Protein AF-A0A8C3S7X8-F1 (afdb_monomer)

Organism: Chelydra serpentina (NCBI:txid8475)

Solvent-accessible surface area (backbone atoms only — not comparable to full-atom values): 8071 Å² total; per-residue (Å²): 136,84,84,90,78,87,85,87,86,82,80,53,42,51,53,38,56,74,71,78,63,92,85,55,86,74,50,59,83,76,35,93,79,32,56,51,28,58,35,74,65,8,41,50,53,21,21,52,50,12,38,50,47,36,66,76,37,54,91,77,48,68,80,59,90,49,83,91,79,60,85,48,75,35,57,68,44,69,32,36,46,53,20,53,52,27,17,46,47,32,44,44,56,55,57,78,91,67,51,88,40,96,90,45,71,64,74,95,71,84,72,43,64,46,59,67,96,72,33,80,82,81,44,78,83,75,72,91,124

Structure (mmCIF, N/CA/C/O backbone):
data_AF-A0A8C3S7X8-F1
#
_entry.id   AF-A0A8C3S7X8-F1
#
loop_
_atom_site.group_PDB
_atom_site.id
_atom_site.type_symbol
_atom_site.label_atom_id
_atom_site.label_alt_id
_atom_site.label_comp_id
_atom_site.label_asym_id
_atom_site.label_entity_id
_atom_site.label_seq_id
_atom_site.pdbx_PDB_ins_code
_atom_site.Cartn_x
_atom_site.Cartn_y
_atom_site.Cartn_z
_atom_site.occupancy
_atom_site.B_iso_or_equiv
_atom_site.auth_seq_id
_atom_site.auth_comp_id
_atom_site.auth_asym_id
_atom_site.auth_atom_id
_atom_site.pdbx_PDB_model_num
ATOM 1 N N . MET A 1 1 ? -30.005 5.626 4.498 1.00 53.31 1 MET A N 1
ATOM 2 C CA . MET A 1 1 ? -29.511 4.599 3.560 1.00 53.31 1 MET A CA 1
ATOM 3 C C . MET A 1 1 ? -28.368 3.899 4.272 1.00 53.31 1 MET A C 1
ATOM 5 O O . MET A 1 1 ? -27.382 4.563 4.564 1.00 53.31 1 MET A O 1
ATOM 9 N N . GLU A 1 2 ? -28.553 2.642 4.668 1.00 61.38 2 GLU A N 1
ATOM 10 C CA . GLU A 1 2 ? -27.498 1.830 5.289 1.00 61.38 2 GLU A CA 1
ATOM 11 C C . GLU A 1 2 ? -26.668 1.172 4.183 1.00 61.38 2 GLU A C 1
ATOM 13 O O . GLU A 1 2 ? -27.220 0.627 3.226 1.00 61.38 2 GLU A O 1
ATOM 18 N N . PHE A 1 3 ? -25.343 1.281 4.275 1.00 63.62 3 PHE A N 1
ATOM 19 C CA . PHE A 1 3 ? -24.439 0.502 3.435 1.00 63.62 3 PHE A CA 1
ATOM 20 C C . PHE A 1 3 ? -24.258 -0.850 4.117 1.00 63.62 3 PHE A C 1
ATOM 22 O O . PHE A 1 3 ? -23.832 -0.881 5.264 1.00 63.62 3 PHE A O 1
ATOM 29 N N . ASN A 1 4 ? -24.581 -1.942 3.425 1.00 82.62 4 ASN A N 1
ATOM 30 C CA . ASN A 1 4 ? -24.449 -3.297 3.976 1.00 82.62 4 ASN A CA 1
ATOM 31 C C . ASN A 1 4 ? -23.174 -4.004 3.493 1.00 82.62 4 ASN A C 1
ATOM 33 O O . ASN A 1 4 ? -22.709 -4.945 4.124 1.00 82.62 4 ASN A O 1
ATOM 37 N N . LEU A 1 5 ? -22.604 -3.550 2.375 1.00 85.25 5 LEU A N 1
ATOM 38 C CA . LEU A 1 5 ? -21.359 -4.045 1.797 1.00 85.25 5 LEU A CA 1
ATOM 39 C C . LEU A 1 5 ? -20.836 -3.005 0.801 1.00 85.25 5 LEU A C 1
ATOM 41 O O . LEU A 1 5 ? -21.626 -2.389 0.081 1.00 85.25 5 LEU A O 1
ATOM 45 N N . PHE A 1 6 ? -19.518 -2.842 0.711 1.00 89.31 6 PHE A N 1
ATOM 46 C CA . PHE A 1 6 ? -18.892 -2.200 -0.443 1.00 89.31 6 PHE A CA 1
ATOM 47 C C . PHE A 1 6 ? -17.691 -3.021 -0.911 1.00 89.31 6 PHE A C 1
ATOM 49 O O . PHE A 1 6 ? -17.024 -3.679 -0.116 1.00 89.31 6 PHE A O 1
ATOM 56 N N . CYS A 1 7 ? -17.424 -2.976 -2.213 1.00 91.69 7 CYS A N 1
ATOM 57 C CA . CYS A 1 7 ? -16.234 -3.550 -2.824 1.00 91.69 7 CYS A CA 1
ATOM 58 C C . CYS A 1 7 ? -15.474 -2.423 -3.516 1.00 91.69 7 CYS A C 1
ATOM 60 O O . CYS A 1 7 ? -16.074 -1.598 -4.209 1.00 91.69 7 CYS A O 1
ATOM 62 N N . GLN A 1 8 ? -14.162 -2.382 -3.318 1.00 93.25 8 GLN A N 1
ATOM 63 C CA . GLN A 1 8 ? -13.290 -1.427 -3.975 1.00 93.25 8 GLN A CA 1
ATOM 64 C C . GLN A 1 8 ? -12.223 -2.184 -4.759 1.00 93.25 8 GLN A C 1
ATOM 66 O O . GLN A 1 8 ? -11.443 -2.940 -4.190 1.00 93.25 8 GLN A O 1
ATOM 71 N N . VAL A 1 9 ? -12.158 -1.898 -6.055 1.00 95.50 9 VAL A N 1
ATOM 72 C CA . VAL A 1 9 ? -11.071 -2.323 -6.939 1.00 95.50 9 VAL A CA 1
ATOM 73 C C . VAL A 1 9 ? -10.301 -1.073 -7.342 1.00 95.50 9 VAL A C 1
ATOM 75 O O . VAL A 1 9 ? -10.902 -0.042 -7.653 1.00 95.50 9 VAL A O 1
ATOM 78 N N . PHE A 1 10 ? -8.977 -1.126 -7.275 1.00 95.75 10 PHE A N 1
ATOM 79 C CA . PHE A 1 10 ? -8.111 -0.012 -7.644 1.00 95.75 10 PHE A CA 1
ATOM 80 C C . PHE A 1 10 ? -6.816 -0.531 -8.263 1.00 95.75 10 PHE A C 1
ATOM 82 O O . PHE A 1 10 ? -6.384 -1.652 -8.004 1.00 95.75 10 PHE A O 1
ATOM 89 N N . ARG A 1 11 ? -6.209 0.299 -9.109 1.00 96.88 11 ARG A N 1
ATOM 90 C CA . ARG A 1 11 ? -4.894 0.031 -9.690 1.00 96.88 11 ARG A CA 1
ATOM 91 C C . ARG A 1 11 ? -3.803 0.363 -8.670 1.00 96.88 11 ARG A C 1
ATOM 93 O O . ARG A 1 11 ? -3.995 1.240 -7.827 1.00 96.88 11 ARG A O 1
ATOM 100 N N . HIS A 1 12 ? -2.651 -0.293 -8.797 1.00 97.50 12 HIS A N 1
ATOM 101 C CA . HIS A 1 12 ? -1.417 0.118 -8.126 1.00 97.50 12 HIS A CA 1
ATOM 102 C C . HIS A 1 12 ? -1.091 1.607 -8.381 1.00 97.50 12 HIS A C 1
ATOM 104 O O . HIS A 1 12 ? -1.580 2.221 -9.334 1.00 97.50 12 HIS A O 1
ATOM 110 N N . GLY A 1 13 ? -0.243 2.191 -7.534 1.00 97.81 13 GLY A N 1
ATOM 111 C CA . GLY A 1 13 ? 0.270 3.550 -7.730 1.00 97.81 13 GLY A CA 1
ATOM 112 C C . GLY A 1 13 ? 1.262 3.652 -8.890 1.00 97.81 13 GLY A C 1
ATOM 113 O O . GLY A 1 13 ? 1.542 2.674 -9.585 1.00 97.81 13 GLY A O 1
ATOM 114 N N . ASP A 1 14 ? 1.814 4.844 -9.089 1.00 97.81 14 ASP A N 1
ATOM 115 C CA . ASP A 1 14 ? 2.920 5.078 -10.019 1.00 97.81 14 ASP A CA 1
ATOM 116 C C . ASP A 1 14 ? 4.071 4.066 -9.825 1.00 97.81 14 ASP A C 1
ATOM 118 O O . ASP A 1 14 ? 4.515 3.798 -8.704 1.00 97.81 14 ASP A O 1
ATOM 122 N N . HIS A 1 15 ? 4.542 3.487 -10.928 1.00 96.12 15 HIS A N 1
ATOM 123 C CA . HIS A 1 15 ? 5.617 2.498 -10.949 1.00 96.12 15 HIS A CA 1
ATOM 124 C C . HIS A 1 15 ? 6.548 2.749 -12.133 1.00 96.12 15 HIS A C 1
ATOM 126 O O . HIS A 1 15 ? 6.171 3.353 -13.138 1.00 96.12 15 HIS A O 1
ATOM 132 N N . THR A 1 16 ? 7.773 2.252 -12.021 1.00 95.50 16 THR A N 1
ATOM 133 C CA . THR A 1 16 ? 8.756 2.311 -13.099 1.00 95.50 16 THR A CA 1
ATOM 134 C C . THR A 1 16 ? 8.310 1.456 -14.295 1.00 95.50 16 THR A C 1
ATOM 136 O O . THR A 1 16 ? 7.549 0.495 -14.115 1.00 95.50 16 THR A O 1
ATOM 139 N N . PRO A 1 17 ? 8.775 1.761 -15.523 1.00 93.19 17 PRO A N 1
ATOM 140 C CA . PRO A 1 17 ? 8.431 0.980 -16.711 1.00 93.19 17 PRO A CA 1
ATOM 141 C C . PRO A 1 17 ? 8.696 -0.511 -16.503 1.00 93.19 17 PRO A C 1
ATOM 143 O O . PRO A 1 17 ? 9.697 -0.865 -15.886 1.00 93.19 17 PRO A O 1
ATOM 146 N N . CYS A 1 18 ? 7.822 -1.386 -17.000 1.00 90.00 18 CYS A N 1
ATOM 147 C CA . CYS A 1 18 ? 8.021 -2.841 -16.912 1.00 90.00 18 CYS A CA 1
ATOM 148 C C . CYS A 1 18 ? 9.082 -3.331 -17.906 1.00 90.00 18 CYS A C 1
ATOM 150 O O . CYS A 1 18 ? 9.816 -4.281 -17.641 1.00 90.00 18 CYS A O 1
ATOM 152 N N . GLU A 1 19 ? 9.173 -2.646 -19.039 1.00 88.69 19 GLU A N 1
ATOM 153 C CA . GLU A 1 19 ? 10.097 -2.919 -20.125 1.00 88.69 19 GLU A CA 1
ATOM 154 C C . GLU A 1 19 ? 10.522 -1.605 -20.785 1.00 88.69 19 GLU A C 1
ATOM 156 O O . GLU A 1 19 ? 9.993 -0.531 -20.494 1.00 88.69 19 GLU A O 1
ATOM 161 N N . SER A 1 20 ? 11.514 -1.692 -21.661 1.00 90.00 20 SER A N 1
ATOM 162 C CA . SER A 1 20 ? 12.070 -0.555 -22.386 1.00 90.00 20 SER A CA 1
ATOM 163 C C . SER A 1 20 ? 12.289 -0.965 -23.835 1.00 90.00 20 SER A C 1
ATOM 165 O O . SER A 1 20 ? 12.575 -2.128 -24.126 1.00 90.00 20 SER A O 1
ATOM 167 N N . PHE A 1 21 ? 12.136 -0.020 -24.757 1.00 87.56 21 PHE A N 1
ATOM 168 C CA . PHE A 1 21 ? 12.314 -0.278 -26.182 1.00 87.56 21 PHE A CA 1
ATOM 169 C C . PHE A 1 21 ? 13.807 -0.228 -26.568 1.00 87.56 21 PHE A C 1
ATOM 171 O O . PHE A 1 21 ? 14.609 0.426 -25.889 1.00 87.56 21 PHE A O 1
ATOM 178 N N . PRO A 1 22 ? 14.234 -0.895 -27.661 1.00 90.62 22 PRO A N 1
ATOM 179 C CA . PRO A 1 22 ? 15.658 -1.071 -27.969 1.00 90.62 22 PRO A CA 1
ATOM 180 C C . PRO A 1 22 ? 16.476 0.231 -28.000 1.00 90.62 22 PRO A C 1
ATOM 182 O O . PRO A 1 22 ? 17.584 0.282 -27.460 1.00 90.62 22 PRO A O 1
ATOM 185 N N . THR A 1 23 ? 15.910 1.302 -28.560 1.00 92.88 23 THR A N 1
ATOM 186 C CA . THR A 1 23 ? 16.561 2.614 -28.728 1.00 92.88 23 THR A CA 1
ATOM 187 C C . THR A 1 23 ? 16.380 3.568 -27.546 1.00 92.88 23 THR A C 1
ATOM 189 O O . THR A 1 23 ? 16.815 4.718 -27.615 1.00 92.88 23 THR A O 1
ATOM 192 N N . ASP A 1 24 ? 15.775 3.114 -26.449 1.00 89.19 24 ASP A N 1
ATOM 193 C CA . ASP A 1 24 ? 15.587 3.937 -25.259 1.00 89.19 24 ASP A CA 1
ATOM 194 C C . ASP A 1 24 ? 16.935 4.286 -24.617 1.00 89.19 24 ASP A C 1
ATOM 196 O O . ASP A 1 24 ? 17.789 3.416 -24.404 1.00 89.19 24 ASP A O 1
ATOM 200 N N . LYS A 1 25 ? 17.111 5.565 -24.287 1.00 88.31 25 LYS A N 1
ATOM 201 C CA . LYS A 1 25 ? 18.300 6.083 -23.604 1.00 88.31 25 LYS A CA 1
ATOM 202 C C . LYS A 1 25 ? 18.291 5.735 -22.113 1.00 88.31 25 LYS A C 1
ATOM 204 O O . LYS A 1 25 ? 19.358 5.612 -21.514 1.00 88.31 25 LYS A O 1
ATOM 209 N N . HIS A 1 26 ? 17.115 5.543 -21.515 1.00 86.88 26 HIS A N 1
ATOM 210 C CA . HIS A 1 26 ? 16.945 5.283 -20.088 1.00 86.88 26 HIS A CA 1
ATOM 211 C C . HIS A 1 26 ? 16.775 3.786 -19.817 1.00 86.88 26 HIS A C 1
ATOM 213 O O . HIS A 1 26 ? 15.677 3.267 -19.630 1.00 86.88 26 HIS A O 1
ATOM 219 N N . LYS A 1 27 ? 17.905 3.073 -19.775 1.00 87.44 27 LYS A N 1
ATOM 220 C CA . LYS A 1 27 ? 17.939 1.641 -19.441 1.00 87.44 27 LYS A CA 1
ATOM 221 C C . LYS A 1 27 ? 17.553 1.386 -17.976 1.00 87.44 27 LYS A C 1
ATOM 223 O O . LYS A 1 27 ? 17.448 2.310 -17.176 1.00 87.44 27 LYS A O 1
ATOM 228 N N . LYS A 1 28 ? 17.406 0.110 -17.599 1.00 83.88 28 LYS A N 1
ATOM 229 C CA . LYS A 1 28 ? 17.004 -0.329 -16.245 1.00 83.88 28 LYS A CA 1
ATOM 230 C C . LYS A 1 28 ? 17.791 0.344 -15.110 1.00 83.88 28 LYS A C 1
ATOM 232 O O . LYS A 1 28 ? 17.200 0.675 -14.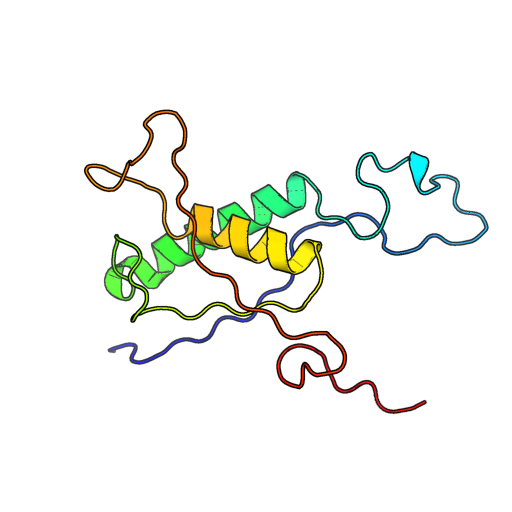093 1.00 83.88 28 LYS A O 1
ATOM 237 N N . SER A 1 29 ? 19.088 0.592 -15.294 1.00 88.06 29 SER A N 1
ATOM 238 C CA . SER A 1 29 ? 19.952 1.253 -14.302 1.00 88.06 29 SER A CA 1
ATOM 239 C C . SER A 1 29 ? 19.607 2.721 -14.028 1.00 88.06 29 SER A C 1
ATOM 241 O O . SER A 1 29 ? 20.006 3.244 -12.993 1.00 88.06 29 SER A O 1
ATOM 243 N N . ALA A 1 30 ? 18.861 3.387 -14.916 1.00 90.00 30 ALA A N 1
ATOM 244 C CA . ALA A 1 30 ? 18.359 4.742 -14.682 1.00 90.00 30 ALA A CA 1
ATOM 245 C C . ALA A 1 30 ? 17.264 4.785 -13.598 1.00 90.00 30 ALA A C 1
ATOM 247 O O . ALA A 1 30 ? 16.954 5.854 -13.076 1.00 90.00 30 ALA A O 1
ATOM 248 N N . TRP A 1 31 ? 16.697 3.630 -13.242 1.00 88.38 31 TRP A N 1
ATOM 249 C CA . TRP A 1 31 ? 15.634 3.483 -12.258 1.00 88.38 31 TRP A CA 1
ATOM 250 C C . TRP A 1 31 ? 16.215 2.848 -10.996 1.00 88.38 31 TRP A C 1
ATOM 252 O O . TRP A 1 31 ? 16.642 1.697 -11.028 1.00 88.38 31 TRP A O 1
ATOM 262 N N . GLN A 1 32 ? 16.233 3.579 -9.877 1.00 88.94 32 GLN A N 1
ATOM 263 C CA . GLN A 1 32 ? 16.875 3.117 -8.633 1.00 88.94 32 GLN A CA 1
ATOM 264 C C . GLN A 1 32 ? 16.319 1.776 -8.135 1.00 88.94 32 GLN A C 1
ATOM 266 O O . GLN A 1 32 ? 17.067 0.945 -7.632 1.00 88.94 32 GLN A O 1
ATOM 271 N N . GLN A 1 33 ? 15.012 1.566 -8.293 1.00 89.38 33 GLN A N 1
ATOM 272 C CA . GLN A 1 33 ? 14.319 0.333 -7.922 1.00 89.38 33 GLN A CA 1
ATOM 273 C C . GLN A 1 33 ? 14.354 -0.725 -9.041 1.00 89.38 33 GLN A C 1
ATOM 275 O O . GLN A 1 33 ? 13.957 -1.862 -8.826 1.00 89.38 33 GLN A O 1
ATOM 280 N N . GLY A 1 34 ? 14.829 -0.382 -10.241 1.00 92.00 34 GLY A N 1
ATOM 281 C CA . GLY A 1 34 ? 14.681 -1.197 -11.445 1.00 92.00 34 GLY A CA 1
ATOM 282 C C . GLY A 1 34 ? 13.305 -1.043 -12.099 1.00 92.00 34 GLY A C 1
ATOM 283 O O . GLY A 1 34 ? 12.562 -0.116 -11.793 1.00 92.00 34 GLY A O 1
ATOM 284 N N . PHE A 1 35 ? 12.994 -1.931 -13.044 1.00 93.88 35 PHE A N 1
ATOM 285 C CA . PHE A 1 35 ? 11.749 -1.949 -13.821 1.00 93.88 35 PHE A CA 1
ATOM 286 C C . PHE A 1 35 ? 10.590 -2.622 -13.088 1.00 93.88 35 PHE A C 1
ATOM 288 O O . PHE A 1 35 ? 10.809 -3.574 -12.342 1.00 93.88 35 PHE A O 1
ATOM 295 N N . GLY A 1 36 ? 9.369 -2.159 -13.366 1.00 93.19 36 GLY A N 1
ATOM 296 C CA . GLY A 1 36 ? 8.125 -2.719 -12.845 1.00 93.19 36 GLY A CA 1
ATOM 297 C C . GLY A 1 36 ? 7.945 -2.543 -11.339 1.00 93.19 36 GLY A C 1
ATOM 298 O O . GLY A 1 36 ? 7.226 -3.324 -10.733 1.00 93.19 36 GLY A O 1
ATOM 299 N N . GLN A 1 37 ? 8.614 -1.568 -10.722 1.00 96.62 37 GLN A N 1
ATOM 300 C CA . GLN A 1 37 ? 8.648 -1.387 -9.270 1.00 96.62 37 GLN A CA 1
ATOM 301 C C . GLN A 1 37 ? 7.918 -0.115 -8.853 1.00 96.62 37 GLN A C 1
ATOM 303 O O . GLN A 1 37 ? 8.014 0.915 -9.522 1.00 96.62 37 GLN A O 1
ATOM 308 N N . LEU A 1 38 ? 7.191 -0.178 -7.736 1.00 97.50 38 LEU A N 1
ATOM 309 C CA . LEU A 1 38 ? 6.428 0.961 -7.227 1.00 97.50 38 LEU A CA 1
ATOM 310 C C . LEU A 1 38 ? 7.369 2.112 -6.842 1.00 97.50 38 LEU A C 1
ATOM 312 O O . LEU A 1 38 ? 8.381 1.908 -6.166 1.00 97.50 38 LEU A O 1
ATOM 316 N N . THR A 1 39 ? 7.038 3.335 -7.253 1.00 97.31 39 THR A N 1
ATOM 317 C CA . THR A 1 39 ? 7.843 4.513 -6.912 1.00 97.31 39 THR A CA 1
ATOM 318 C C . THR A 1 39 ? 7.418 5.106 -5.567 1.00 97.31 39 THR A C 1
ATOM 320 O O . THR A 1 39 ? 6.359 4.796 -5.019 1.00 97.31 39 THR A O 1
ATOM 323 N N . LYS A 1 40 ? 8.224 6.034 -5.033 1.00 97.56 40 LYS A N 1
ATOM 324 C CA . LYS A 1 40 ? 7.838 6.825 -3.850 1.00 97.56 40 LYS A CA 1
ATOM 325 C C . LYS A 1 40 ? 6.561 7.637 -4.094 1.00 97.56 40 LYS A C 1
ATOM 327 O O . LYS A 1 40 ? 5.761 7.791 -3.176 1.00 97.56 40 LYS A O 1
ATOM 332 N N . LEU A 1 41 ? 6.364 8.120 -5.324 1.00 98.12 41 LEU A N 1
ATOM 333 C CA . LEU A 1 41 ? 5.130 8.790 -5.727 1.00 98.12 41 LEU A CA 1
ATOM 334 C C . LEU A 1 41 ? 3.951 7.811 -5.680 1.00 98.12 41 LEU A C 1
ATOM 336 O O . LEU A 1 41 ? 2.913 8.148 -5.118 1.00 98.12 41 LEU A O 1
ATOM 340 N N . GLY A 1 42 ? 4.126 6.590 -6.191 1.00 98.38 42 GLY A N 1
ATOM 341 C CA . GLY A 1 42 ? 3.099 5.553 -6.141 1.00 98.38 42 GLY A CA 1
ATOM 342 C C . GLY A 1 42 ? 2.694 5.174 -4.719 1.00 98.38 42 GLY A C 1
ATOM 343 O O . GLY A 1 42 ? 1.506 5.053 -4.434 1.00 98.38 42 GLY A O 1
ATOM 344 N N . ILE A 1 43 ? 3.661 5.070 -3.802 1.00 98.62 43 ILE A N 1
ATOM 345 C CA . ILE A 1 43 ? 3.392 4.849 -2.372 1.00 98.62 43 ILE A CA 1
ATOM 346 C C . ILE A 1 43 ? 2.534 5.988 -1.803 1.00 98.62 43 ILE A C 1
ATOM 348 O O . ILE A 1 43 ? 1.516 5.724 -1.164 1.00 98.62 43 ILE A O 1
ATOM 352 N N . GLN A 1 44 ? 2.911 7.245 -2.060 1.00 98.69 44 GLN A N 1
ATOM 353 C CA . GLN A 1 44 ? 2.176 8.415 -1.570 1.00 98.69 44 GLN A CA 1
ATOM 354 C C . GLN A 1 44 ? 0.740 8.461 -2.115 1.00 98.69 44 GLN A C 1
ATOM 356 O O . GLN A 1 44 ? -0.197 8.656 -1.346 1.00 98.69 44 GLN A O 1
ATOM 361 N N . GLN A 1 45 ? 0.551 8.207 -3.413 1.00 98.75 45 GLN A N 1
ATOM 362 C CA . GLN A 1 45 ? -0.775 8.151 -4.042 1.00 98.75 45 GLN A CA 1
ATOM 363 C C . GLN A 1 45 ? -1.685 7.116 -3.369 1.00 98.75 45 GLN A C 1
ATOM 365 O O . GLN A 1 45 ? -2.860 7.376 -3.113 1.00 98.75 45 GLN A O 1
ATOM 370 N N . GLN A 1 46 ? -1.146 5.935 -3.067 1.00 98.75 46 GLN A N 1
ATOM 371 C CA . GLN A 1 46 ? -1.913 4.854 -2.450 1.00 98.75 46 GLN A CA 1
ATOM 372 C C . GLN A 1 46 ? -2.214 5.140 -0.982 1.00 98.75 46 GLN A C 1
ATOM 374 O O . GLN A 1 46 ? -3.320 4.856 -0.520 1.00 98.75 46 GLN A O 1
ATOM 379 N N . TYR A 1 47 ? -1.284 5.769 -0.267 1.00 98.69 47 TYR A N 1
ATOM 380 C CA . TYR A 1 47 ? -1.520 6.263 1.085 1.00 98.69 47 TYR A CA 1
ATOM 381 C C . TYR A 1 47 ? -2.646 7.309 1.124 1.00 98.69 47 TYR A C 1
ATOM 383 O O . TYR A 1 47 ? -3.578 7.190 1.922 1.00 98.69 47 TYR A O 1
ATOM 391 N N . GLU A 1 48 ? -2.626 8.286 0.215 1.00 98.69 48 GLU A N 1
ATOM 392 C CA . GLU A 1 48 ? -3.679 9.302 0.075 1.00 98.69 48 GLU A CA 1
ATOM 393 C C . GLU A 1 48 ? -5.035 8.687 -0.290 1.00 98.69 48 GLU A C 1
ATOM 395 O O . GLU A 1 48 ? -6.067 9.082 0.260 1.00 98.69 48 GLU A O 1
ATOM 400 N N . LEU A 1 49 ? -5.042 7.670 -1.157 1.00 98.56 49 LEU A N 1
ATOM 401 C CA . LEU A 1 49 ? -6.239 6.889 -1.462 1.00 98.56 49 LEU A CA 1
ATOM 402 C C . LEU A 1 49 ? -6.819 6.237 -0.192 1.00 98.56 49 LEU A C 1
ATOM 404 O O . LEU A 1 49 ? -8.027 6.310 0.046 1.00 98.56 49 LEU A O 1
ATOM 408 N N . GLY A 1 50 ? -5.965 5.670 0.662 1.00 98.31 50 GLY A N 1
ATOM 409 C CA . GLY A 1 50 ? -6.354 5.137 1.969 1.00 98.31 50 GLY A CA 1
ATOM 410 C C . GLY A 1 50 ? -6.984 6.191 2.882 1.00 98.31 50 GLY A C 1
ATOM 411 O O . GLY A 1 50 ? -8.051 5.967 3.460 1.00 98.31 50 GLY A O 1
ATOM 412 N N . GLN A 1 51 ? -6.382 7.381 2.958 1.00 98.38 51 GLN A N 1
ATOM 413 C CA . GLN A 1 51 ? -6.922 8.498 3.742 1.00 98.38 51 GLN A CA 1
ATOM 414 C C . GLN A 1 51 ? -8.280 8.972 3.213 1.00 98.38 51 GLN A C 1
ATOM 416 O O . GLN A 1 51 ? -9.206 9.246 3.989 1.00 98.38 51 GLN A O 1
ATOM 421 N N . TYR A 1 52 ? -8.430 9.035 1.888 1.00 98.19 52 TYR A N 1
ATOM 422 C CA . TYR A 1 52 ? -9.708 9.330 1.253 1.00 98.19 52 TYR A CA 1
ATOM 423 C C . TYR A 1 52 ? -10.772 8.303 1.662 1.00 98.19 52 TYR A C 1
ATOM 425 O O . TYR A 1 52 ? -11.856 8.694 2.104 1.00 98.19 52 TYR A O 1
ATOM 433 N N . MET A 1 53 ? -10.458 7.004 1.601 1.00 97.31 53 MET A N 1
ATOM 434 C CA . MET A 1 53 ? -11.366 5.932 2.022 1.00 97.31 53 MET A CA 1
ATOM 435 C C . MET A 1 53 ? -11.732 6.032 3.505 1.00 97.31 53 MET A C 1
ATOM 437 O O . MET A 1 53 ? -12.913 5.939 3.844 1.00 97.31 53 MET A O 1
ATOM 441 N N . ARG A 1 54 ? -10.767 6.320 4.390 1.00 96.50 54 ARG A N 1
ATOM 442 C CA . ARG A 1 54 ? -11.020 6.535 5.825 1.00 96.50 54 ARG A CA 1
ATOM 443 C C . ARG A 1 54 ? -12.028 7.650 6.067 1.00 96.50 54 ARG A C 1
ATOM 445 O O . ARG A 1 54 ? -12.908 7.510 6.916 1.00 96.50 54 ARG A O 1
ATOM 452 N N . LYS A 1 55 ? -11.920 8.757 5.323 1.00 97.06 55 LYS A N 1
ATOM 453 C CA . LYS A 1 55 ? -12.863 9.882 5.404 1.00 97.06 55 LYS A CA 1
ATOM 454 C C . LYS A 1 55 ? -14.229 9.510 4.826 1.00 97.06 55 LYS A C 1
ATOM 456 O O . LYS A 1 55 ? -15.252 9.819 5.439 1.00 97.06 55 LYS A O 1
ATOM 461 N N . ARG A 1 56 ? -14.243 8.846 3.667 1.00 96.12 56 ARG A N 1
ATOM 462 C CA . ARG A 1 56 ? -15.442 8.430 2.924 1.00 96.12 56 ARG A CA 1
ATOM 463 C C . ARG A 1 56 ? -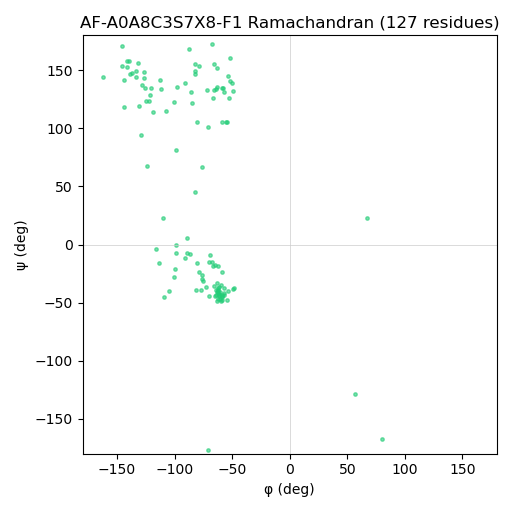16.300 7.441 3.715 1.00 96.12 56 ARG A C 1
ATOM 465 O O . ARG A 1 56 ? -17.519 7.591 3.722 1.00 96.12 56 ARG A O 1
ATOM 472 N N . TYR A 1 57 ? -15.666 6.477 4.382 1.00 95.25 57 TYR A N 1
ATOM 473 C CA . TYR A 1 57 ? -16.312 5.351 5.064 1.00 95.25 57 TYR A CA 1
ATOM 474 C C . TYR A 1 57 ? -16.214 5.438 6.591 1.00 95.25 57 TYR A C 1
ATOM 476 O O . TYR A 1 57 ? -16.363 4.434 7.280 1.00 95.25 57 TYR A O 1
ATOM 484 N N . LYS A 1 58 ? -16.008 6.639 7.152 1.00 94.31 58 LYS A N 1
ATOM 485 C CA . LYS A 1 58 ? -15.775 6.824 8.596 1.00 94.31 58 LYS A CA 1
ATOM 486 C C . LYS A 1 58 ? -16.898 6.316 9.513 1.00 94.31 58 LYS A C 1
ATOM 488 O O . LYS A 1 58 ? -16.636 6.077 10.683 1.00 94.31 58 LYS A O 1
ATOM 493 N N . HIS A 1 59 ? -18.123 6.226 8.994 1.00 93.38 59 HIS A N 1
ATOM 494 C CA . HIS A 1 59 ? -19.311 5.740 9.706 1.00 93.38 59 HIS A CA 1
ATOM 495 C C . HIS A 1 59 ? -19.638 4.272 9.402 1.00 93.38 59 HIS A C 1
ATOM 497 O O . HIS A 1 59 ? -20.554 3.728 10.001 1.00 93.38 59 HIS A O 1
ATOM 503 N N . PHE A 1 60 ? -18.927 3.670 8.447 1.00 93.50 60 PHE A N 1
ATOM 504 C CA . PHE A 1 60 ? -19.113 2.283 8.033 1.00 93.50 60 PHE A CA 1
ATOM 505 C C . PHE A 1 60 ? -17.991 1.384 8.573 1.00 93.50 60 PHE A C 1
ATOM 507 O O . PHE A 1 60 ? -18.267 0.286 9.031 1.00 93.50 60 PHE A O 1
ATOM 514 N N . LEU A 1 61 ? -16.741 1.864 8.563 1.00 94.25 61 LEU A N 1
ATOM 515 C CA . LEU A 1 61 ? -15.579 1.142 9.087 1.00 94.25 61 LEU A CA 1
ATOM 516 C C . LEU A 1 61 ? -15.231 1.591 10.506 1.00 94.25 61 LEU A C 1
ATOM 518 O O . LEU A 1 61 ? -15.106 2.799 10.771 1.00 94.25 61 LEU A O 1
ATOM 522 N N . SER A 1 62 ? -14.951 0.624 11.382 1.00 93.69 62 SER A N 1
ATOM 523 C CA . SER A 1 62 ? -14.391 0.886 12.706 1.00 93.69 62 SER A CA 1
ATOM 524 C C . SER A 1 62 ? -13.117 1.723 12.610 1.00 93.69 62 SER A C 1
ATOM 526 O O . SER A 1 62 ? -12.337 1.624 11.661 1.00 93.69 62 SER A O 1
ATOM 528 N N . THR A 1 63 ? -12.897 2.611 13.583 1.00 92.50 63 THR A N 1
ATOM 529 C CA . THR A 1 63 ? -11.649 3.396 13.676 1.00 92.50 63 THR A CA 1
ATOM 530 C C . THR A 1 63 ? -10.435 2.484 13.847 1.00 92.50 63 THR A C 1
ATOM 532 O O . THR A 1 63 ? -9.376 2.736 13.281 1.00 92.50 63 THR A O 1
ATOM 535 N N . VAL A 1 64 ? -10.624 1.395 14.590 1.00 92.56 64 VAL A N 1
ATOM 536 C CA . VAL A 1 64 ? -9.642 0.337 14.807 1.00 92.56 64 VAL A CA 1
ATOM 537 C C . VAL A 1 64 ? -9.810 -0.740 13.742 1.00 92.56 64 VAL A C 1
ATOM 539 O O . VAL A 1 64 ? -10.938 -1.098 13.413 1.00 92.56 64 VAL A O 1
ATOM 542 N N . TYR A 1 65 ? -8.699 -1.260 13.214 1.00 94.69 65 TYR A N 1
ATOM 543 C CA . TYR A 1 65 ? 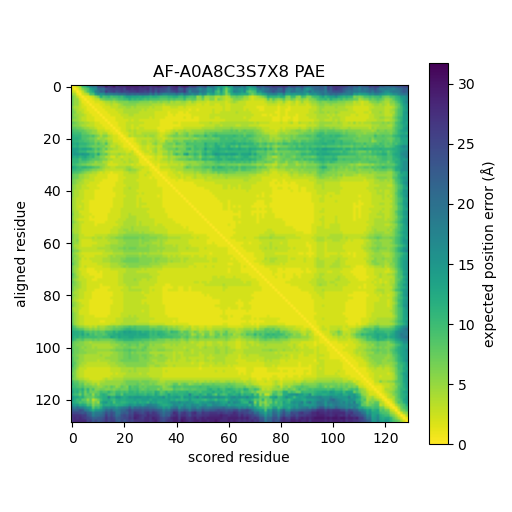-8.741 -2.410 12.312 1.00 94.69 65 TYR A CA 1
ATOM 544 C C . TYR A 1 65 ? -9.437 -3.595 12.991 1.00 94.69 65 TYR A C 1
ATOM 546 O O . TYR A 1 65 ? -9.107 -3.960 14.121 1.00 94.69 65 TYR A O 1
ATOM 554 N N . ASN A 1 66 ? -10.379 -4.196 12.271 1.00 93.88 66 ASN A N 1
ATOM 555 C CA . ASN A 1 66 ? -11.113 -5.379 12.679 1.00 93.88 66 ASN A CA 1
ATOM 556 C C . ASN A 1 66 ? -11.079 -6.394 11.531 1.00 93.88 66 ASN A C 1
ATOM 558 O O . ASN A 1 66 ? -11.579 -6.123 10.438 1.00 93.88 66 ASN A O 1
ATOM 562 N N . GLN A 1 67 ? -10.513 -7.572 11.788 1.00 93.94 67 GLN A N 1
ATOM 563 C CA . GLN A 1 67 ? -10.386 -8.641 10.792 1.00 93.94 67 GLN A CA 1
ATOM 564 C C . GLN A 1 67 ? -11.732 -9.169 10.271 1.00 93.94 67 GLN A C 1
ATOM 566 O O . GLN A 1 67 ? -11.769 -9.793 9.218 1.00 93.94 67 GLN A O 1
ATOM 571 N N . PHE A 1 68 ? -12.834 -8.921 10.987 1.00 94.62 68 PHE A N 1
ATOM 572 C CA . PHE A 1 68 ? -14.175 -9.331 10.566 1.00 94.62 68 PHE A CA 1
ATOM 573 C C . PHE A 1 68 ? -14.892 -8.285 9.697 1.00 94.62 68 PHE A C 1
ATOM 575 O O . PHE A 1 68 ? -15.967 -8.572 9.180 1.00 94.62 68 PHE A O 1
ATOM 582 N N . GLU A 1 69 ? -14.329 -7.081 9.531 1.00 94.44 69 GLU A N 1
ATOM 583 C CA . GLU A 1 69 ? -14.950 -5.992 8.755 1.00 94.44 69 GLU A CA 1
ATOM 584 C C . GLU A 1 69 ? -14.380 -5.846 7.345 1.00 94.44 69 GLU A C 1
ATOM 586 O O . GLU A 1 69 ? -15.076 -5.364 6.451 1.00 94.44 69 GLU A O 1
ATOM 591 N N . ILE A 1 70 ? -13.116 -6.225 7.134 1.00 95.56 70 ILE A N 1
ATOM 592 C CA . ILE A 1 70 ? -12.445 -6.048 5.846 1.00 95.56 70 ILE A CA 1
ATOM 593 C C . ILE A 1 70 ? -11.699 -7.310 5.429 1.00 95.56 70 ILE A C 1
ATOM 595 O O . ILE A 1 70 ? -11.068 -7.986 6.238 1.00 95.56 70 ILE A O 1
ATOM 599 N N . TYR A 1 71 ? -11.708 -7.554 4.126 1.00 96.31 71 TYR A N 1
ATOM 600 C CA . TYR A 1 71 ? -10.863 -8.531 3.459 1.00 96.31 71 TYR 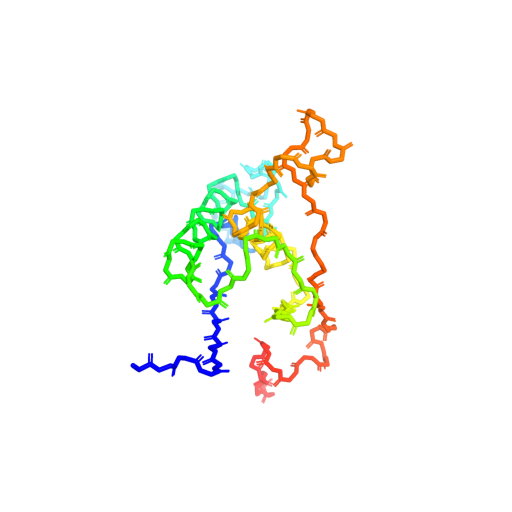A CA 1
ATOM 601 C C . TYR A 1 71 ? -10.110 -7.819 2.339 1.00 96.31 71 TYR A C 1
ATOM 603 O O . TYR A 1 71 ? -10.700 -7.030 1.598 1.00 96.31 71 TYR A O 1
ATOM 611 N N . VAL A 1 72 ? -8.808 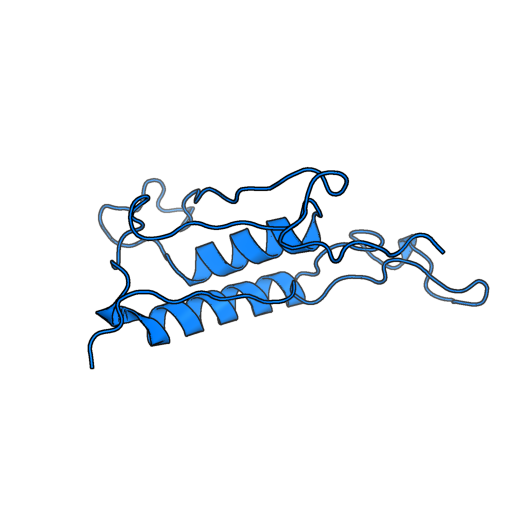-8.073 2.230 1.00 97.50 72 VAL A N 1
ATOM 612 C CA . VAL A 1 72 ? -7.942 -7.410 1.251 1.00 97.50 72 VAL A CA 1
ATOM 613 C C . VAL A 1 72 ? -7.235 -8.466 0.428 1.00 97.50 72 VAL A C 1
ATOM 615 O O . VAL A 1 72 ? -6.522 -9.306 0.973 1.00 97.50 72 VAL A O 1
ATOM 618 N N . GLN A 1 73 ? -7.406 -8.389 -0.887 1.00 96.19 73 GLN A N 1
ATOM 619 C CA . GLN A 1 73 ? -6.726 -9.243 -1.847 1.00 96.19 73 GLN A CA 1
ATOM 620 C C . GLN A 1 73 ? -6.016 -8.388 -2.893 1.00 96.19 73 GLN A C 1
ATOM 622 O O . GLN A 1 73 ? -6.523 -7.343 -3.300 1.00 96.19 73 GLN A O 1
ATOM 627 N N . SER A 1 74 ? -4.845 -8.843 -3.317 1.00 96.38 74 SER A N 1
ATOM 628 C CA . SER A 1 74 ? -4.027 -8.231 -4.356 1.00 96.38 74 SER A CA 1
ATOM 629 C C . SER A 1 74 ? -3.580 -9.298 -5.352 1.00 96.38 74 SER A C 1
ATOM 631 O O . SER A 1 74 ? -3.514 -10.476 -4.995 1.00 96.38 74 SER A O 1
ATOM 633 N N . THR A 1 75 ? -3.254 -8.892 -6.580 1.00 94.44 75 THR A N 1
ATOM 634 C CA . THR A 1 75 ? -2.496 -9.750 -7.500 1.00 94.44 75 THR A CA 1
ATOM 635 C C . THR A 1 75 ? -1.109 -10.026 -6.924 1.00 94.44 75 THR A C 1
ATOM 637 O O . THR A 1 75 ? -0.541 -9.171 -6.233 1.00 94.44 75 THR A O 1
ATOM 640 N N . ASP A 1 76 ? -0.528 -11.170 -7.283 1.00 94.62 76 ASP A N 1
ATOM 641 C CA . ASP A 1 76 ? 0.823 -11.573 -6.878 1.00 94.62 76 ASP A CA 1
ATOM 642 C C . ASP A 1 76 ? 1.913 -10.822 -7.661 1.00 94.62 76 ASP A C 1
ATOM 644 O O . ASP A 1 76 ? 2.612 -11.375 -8.508 1.00 94.62 76 ASP A O 1
ATOM 648 N N . ALA A 1 77 ? 1.996 -9.513 -7.424 1.00 93.62 77 ALA A N 1
ATOM 649 C CA . ALA A 1 77 ? 2.997 -8.621 -7.991 1.00 93.62 77 ALA A CA 1
ATOM 650 C C . ALA A 1 77 ? 3.405 -7.548 -6.971 1.00 93.62 77 ALA A C 1
ATOM 652 O O . ALA A 1 77 ? 2.564 -7.000 -6.251 1.00 93.62 77 ALA A O 1
ATOM 653 N N . ASP A 1 78 ? 4.693 -7.197 -6.943 1.00 95.88 78 ASP A N 1
ATOM 654 C CA . ASP A 1 78 ? 5.229 -6.244 -5.962 1.00 95.88 78 ASP A CA 1
ATOM 655 C C . ASP A 1 78 ? 4.475 -4.902 -5.957 1.00 95.88 78 ASP A C 1
ATOM 657 O O . ASP A 1 78 ? 4.056 -4.466 -4.879 1.00 95.88 78 ASP A O 1
ATOM 661 N N . PRO A 1 79 ? 4.198 -4.244 -7.110 1.00 96.88 79 PRO A N 1
ATOM 662 C CA . PRO A 1 79 ? 3.551 -2.936 -7.091 1.00 96.88 79 PRO A CA 1
ATOM 663 C C . PRO A 1 79 ? 2.148 -2.968 -6.501 1.00 96.88 79 PRO A C 1
ATOM 665 O O . PRO A 1 79 ? 1.733 -1.996 -5.870 1.00 96.88 79 PRO A O 1
ATOM 668 N N . THR A 1 80 ? 1.410 -4.063 -6.681 1.00 97.38 80 THR A N 1
ATOM 669 C CA . THR A 1 80 ? 0.037 -4.197 -6.185 1.00 97.38 80 THR A CA 1
ATOM 670 C C . THR A 1 80 ? 0.016 -4.571 -4.710 1.00 97.38 80 THR A C 1
ATOM 672 O O . THR A 1 80 ? -0.788 -4.016 -3.961 1.00 97.38 80 THR A O 1
ATOM 675 N N . LEU A 1 81 ? 0.917 -5.446 -4.253 1.00 98.25 81 LEU A N 1
ATOM 676 C CA . LEU A 1 81 ? 1.066 -5.774 -2.830 1.00 98.25 81 LEU A CA 1
ATOM 677 C C . LEU A 1 81 ? 1.496 -4.546 -2.018 1.00 98.25 81 LEU A C 1
ATOM 679 O O . LEU A 1 81 ? 0.857 -4.203 -1.022 1.00 98.25 81 LEU A O 1
ATOM 683 N N . MET A 1 82 ? 2.519 -3.828 -2.488 1.00 98.38 82 MET A N 1
ATOM 684 C CA . MET A 1 82 ? 2.999 -2.598 -1.851 1.00 98.38 82 MET A CA 1
ATOM 685 C C . MET A 1 82 ? 1.939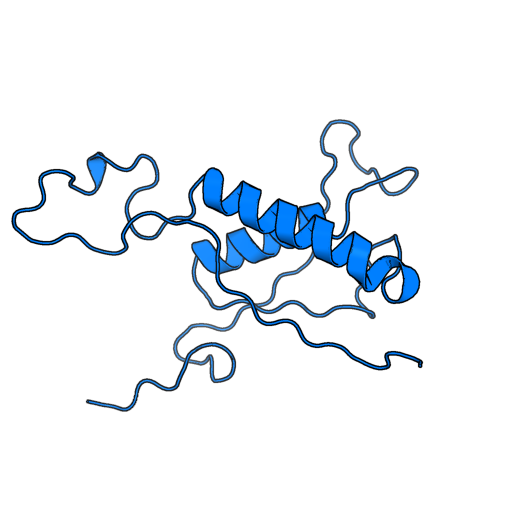 -1.490 -1.868 1.00 98.38 82 MET A C 1
ATOM 687 O O . MET A 1 82 ? 1.775 -0.780 -0.876 1.00 98.38 82 MET A O 1
ATOM 691 N N . SER A 1 83 ? 1.185 -1.356 -2.966 1.00 98.69 83 SER A N 1
ATOM 692 C CA . SER A 1 83 ? 0.082 -0.391 -3.052 1.00 98.69 83 SER A CA 1
ATOM 693 C C . SER A 1 83 ? -1.007 -0.687 -2.024 1.00 98.69 83 SER A C 1
ATOM 695 O O . SER A 1 83 ? -1.416 0.217 -1.301 1.00 98.69 83 SER A O 1
ATOM 697 N N . ALA A 1 84 ? -1.426 -1.950 -1.898 1.00 98.44 84 ALA A N 1
ATOM 698 C CA . ALA A 1 84 ? -2.416 -2.353 -0.902 1.00 98.44 84 ALA A CA 1
ATOM 699 C C . ALA A 1 84 ? -1.945 -2.031 0.526 1.00 98.44 84 ALA A C 1
ATOM 701 O O . ALA A 1 84 ? -2.697 -1.448 1.306 1.00 98.44 84 ALA A O 1
ATOM 702 N N . GLN A 1 85 ? -0.684 -2.328 0.857 1.00 98.44 85 GLN A N 1
ATOM 703 C CA . GLN A 1 85 ? -0.105 -1.990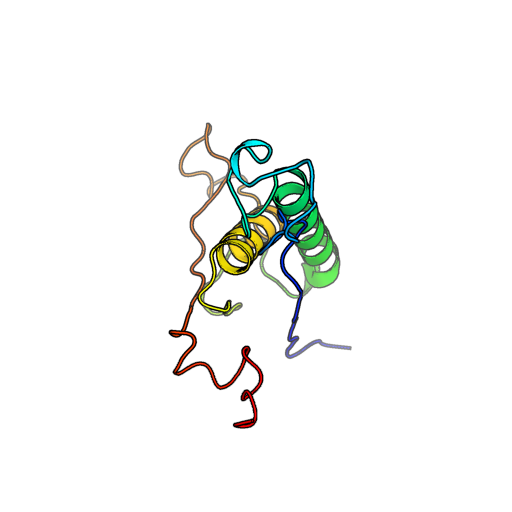 2.161 1.00 98.44 85 GLN A CA 1
ATOM 704 C C . GLN A 1 85 ? -0.074 -0.476 2.420 1.00 98.44 85 GLN A C 1
ATOM 706 O O . GLN A 1 85 ? -0.430 -0.036 3.515 1.00 98.44 85 GLN A O 1
ATOM 711 N N . ALA A 1 86 ? 0.307 0.330 1.424 1.00 98.44 86 ALA A N 1
ATOM 712 C CA . ALA A 1 86 ? 0.320 1.788 1.536 1.00 98.44 86 ALA A CA 1
ATOM 713 C C . ALA A 1 86 ? -1.093 2.359 1.741 1.00 98.44 86 ALA A C 1
ATOM 715 O O . ALA A 1 86 ? -1.299 3.194 2.624 1.00 98.44 86 ALA A O 1
ATOM 716 N N . SER A 1 87 ? -2.089 1.862 1.001 1.00 98.56 87 SER A N 1
ATOM 717 C CA . SER A 1 87 ? -3.491 2.234 1.215 1.00 98.56 87 SER A CA 1
ATOM 718 C C . SER A 1 87 ? -4.000 1.842 2.593 1.00 98.56 87 SER A C 1
ATOM 720 O O . SER A 1 87 ? -4.685 2.635 3.234 1.00 98.56 87 SER A O 1
ATOM 722 N N . LEU A 1 88 ? -3.630 0.667 3.099 1.00 98.19 88 LEU A N 1
ATOM 723 C CA . LEU A 1 88 ? -4.009 0.237 4.444 1.00 98.19 88 LEU A CA 1
ATOM 724 C C . LEU A 1 88 ? -3.384 1.108 5.536 1.00 98.19 88 LEU A C 1
ATOM 726 O O . LEU A 1 88 ? -4.060 1.422 6.516 1.00 98.19 88 LEU A O 1
ATOM 730 N N . ALA A 1 89 ? -2.148 1.572 5.338 1.00 97.81 89 ALA A N 1
ATOM 731 C CA . ALA A 1 89 ? -1.508 2.525 6.240 1.00 97.81 89 ALA A CA 1
ATOM 732 C C . ALA A 1 89 ? -2.262 3.869 6.301 1.00 97.81 89 ALA A C 1
ATOM 734 O O . ALA A 1 89 ? -2.382 4.454 7.376 1.00 97.81 89 ALA A O 1
ATOM 735 N N . GLY A 1 90 ? -2.809 4.344 5.175 1.00 97.31 90 GLY A N 1
ATOM 736 C CA . GLY A 1 90 ? -3.647 5.550 5.138 1.00 97.31 90 GLY A CA 1
ATOM 737 C C . GLY A 1 90 ? -5.070 5.331 5.665 1.00 97.31 90 GLY A C 1
ATOM 738 O O . GLY A 1 90 ? -5.683 6.255 6.202 1.00 97.31 90 GLY A O 1
ATOM 739 N N . LEU A 1 91 ? -5.596 4.110 5.527 1.00 97.19 91 LEU A N 1
ATOM 740 C CA . LEU A 1 91 ? -6.946 3.739 5.953 1.00 97.19 91 LEU A CA 1
ATOM 741 C C . LEU A 1 91 ? -7.053 3.536 7.473 1.00 97.19 91 LEU A C 1
ATOM 743 O O . LEU A 1 91 ? -8.044 3.956 8.075 1.00 97.19 91 LEU A O 1
ATOM 747 N N . TYR A 1 92 ? -6.036 2.927 8.090 1.00 96.75 92 TYR A N 1
ATOM 748 C CA . TYR A 1 92 ? -5.988 2.610 9.523 1.00 96.75 92 TYR A CA 1
ATOM 749 C C . TYR A 1 92 ? -4.749 3.203 10.211 1.00 96.75 92 TYR A C 1
ATOM 751 O O . TYR A 1 92 ? -3.875 2.452 10.662 1.00 96.75 92 TYR A O 1
ATOM 759 N N . PRO A 1 93 ? -4.661 4.541 10.328 1.00 93.06 93 PRO A N 1
ATOM 760 C CA . PRO A 1 93 ? -3.600 5.171 11.102 1.00 93.06 93 PRO A CA 1
ATOM 761 C C . PRO A 1 93 ? -3.717 4.780 12.583 1.00 93.06 93 PRO A C 1
ATOM 763 O O . PRO A 1 93 ? -4.809 4.799 13.153 1.00 93.06 93 PRO A O 1
ATOM 766 N N . LEU A 1 94 ? -2.591 4.438 13.216 1.00 91.62 94 LEU A N 1
ATOM 767 C CA . LEU A 1 94 ? -2.568 4.084 14.637 1.00 91.62 94 LEU A CA 1
ATOM 768 C C . LEU A 1 94 ? -2.773 5.315 15.524 1.00 91.62 94 LEU A C 1
ATOM 770 O O . LEU A 1 94 ? -2.095 6.329 15.354 1.00 91.62 94 LEU A O 1
ATOM 774 N N . ALA A 1 95 ? -3.654 5.196 16.520 1.00 84.25 95 ALA A N 1
ATOM 775 C CA . ALA A 1 95 ? -3.852 6.212 17.547 1.00 84.25 95 ALA A CA 1
ATOM 776 C C . ALA A 1 95 ? -4.080 5.590 18.934 1.00 84.25 95 ALA A C 1
ATOM 778 O O . ALA A 1 95 ? -4.582 4.474 19.070 1.00 84.25 95 ALA A O 1
ATOM 779 N N . GLY A 1 96 ? -3.721 6.339 19.980 1.00 85.00 96 GLY A N 1
ATOM 780 C CA . GLY A 1 96 ? -3.992 5.967 21.368 1.00 85.00 96 GLY A CA 1
ATOM 781 C C . GLY A 1 96 ? -3.411 4.606 21.759 1.00 85.00 96 GLY A C 1
ATOM 782 O O . GLY A 1 96 ? -2.231 4.334 21.549 1.00 85.00 96 GLY A O 1
ATOM 783 N N . ASN A 1 97 ? -4.254 3.749 22.332 1.00 86.94 97 ASN A N 1
ATOM 784 C CA . ASN A 1 97 ? -3.872 2.435 22.856 1.00 86.94 97 ASN A CA 1
ATOM 785 C C . ASN A 1 97 ? -3.492 1.399 2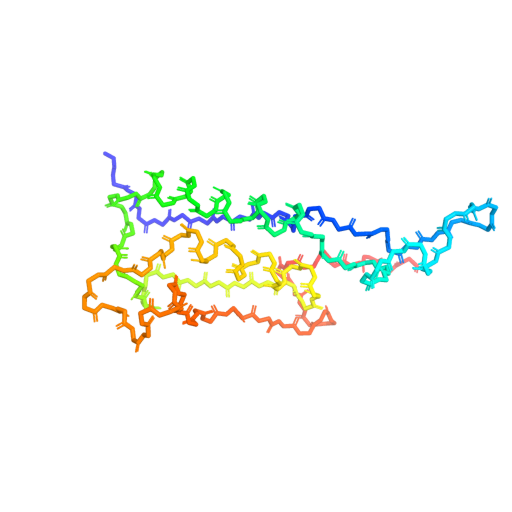1.781 1.00 86.94 97 ASN A C 1
ATOM 787 O O . ASN A 1 97 ? -3.003 0.330 22.130 1.00 86.94 97 ASN A O 1
ATOM 791 N N . GLN A 1 98 ? -3.701 1.693 20.496 1.00 87.06 98 GLN A N 1
ATOM 792 C CA . GLN A 1 98 ? -3.310 0.805 19.397 1.00 87.06 98 GLN A CA 1
ATOM 793 C C . GLN A 1 98 ? -1.823 0.920 19.037 1.00 87.06 98 GLN A C 1
ATOM 795 O O . GLN A 1 98 ? -1.285 0.086 18.309 1.00 87.06 98 GLN A O 1
ATOM 800 N N . VAL A 1 99 ? -1.163 1.987 19.492 1.00 93.38 99 VAL A N 1
ATOM 801 C CA . VAL A 1 99 ? 0.248 2.242 19.204 1.00 93.38 99 VAL A CA 1
ATOM 802 C C . VAL A 1 99 ? 1.100 1.237 19.978 1.00 93.38 99 VAL A C 1
ATOM 804 O O . VAL A 1 99 ? 1.354 1.401 21.167 1.00 93.38 99 VAL A O 1
ATOM 807 N N . TRP A 1 100 ? 1.568 0.199 19.286 1.00 93.06 100 TRP A N 1
ATOM 808 C CA . TRP A 1 100 ? 2.494 -0.796 19.840 1.00 93.06 100 TRP A CA 1
ATOM 809 C C . TRP A 1 100 ? 3.942 -0.282 19.885 1.00 93.06 100 TRP A C 1
ATOM 811 O O . TRP A 1 100 ? 4.748 -0.751 20.687 1.00 93.06 100 TRP A O 1
ATOM 821 N N . ASN A 1 101 ? 4.280 0.696 19.037 1.00 94.12 101 ASN A N 1
ATOM 822 C CA . ASN A 1 101 ? 5.583 1.350 19.012 1.00 94.12 101 ASN A CA 1
ATOM 823 C C . ASN A 1 101 ? 5.432 2.845 18.678 1.00 94.12 101 ASN A C 1
ATOM 825 O O . ASN A 1 101 ? 5.005 3.182 17.575 1.00 94.12 101 ASN A O 1
ATOM 829 N N . PRO A 1 102 ? 5.834 3.767 19.573 1.00 92.12 102 PRO A N 1
ATOM 830 C CA . PRO A 1 102 ? 5.646 5.205 19.368 1.00 92.12 102 PRO A CA 1
ATOM 831 C C . PRO A 1 102 ? 6.481 5.788 18.217 1.00 92.12 102 PRO A C 1
ATOM 833 O O . PRO A 1 102 ? 6.209 6.897 17.770 1.00 92.12 102 PRO A O 1
ATOM 836 N N . LYS A 1 103 ? 7.495 5.063 17.727 1.00 94.69 103 LYS A N 1
ATOM 837 C CA . LYS A 1 103 ? 8.300 5.461 16.561 1.00 94.69 103 LYS A CA 1
ATOM 838 C C . LYS A 1 103 ? 7.737 4.931 15.240 1.00 94.69 103 LYS A C 1
ATOM 840 O O . LYS A 1 103 ? 8.204 5.345 14.185 1.00 94.69 103 LYS A O 1
ATOM 845 N N . ILE A 1 104 ? 6.775 4.006 15.287 1.00 91.94 104 ILE A N 1
ATOM 846 C CA . ILE A 1 104 ? 6.209 3.334 14.114 1.00 91.94 104 ILE A CA 1
ATOM 847 C C . ILE A 1 104 ? 4.685 3.440 14.189 1.00 91.94 104 ILE A C 1
ATOM 849 O O . ILE A 1 104 ? 4.012 2.608 14.791 1.00 91.94 104 ILE A O 1
ATOM 853 N N . LEU A 1 105 ? 4.130 4.466 13.541 1.00 92.38 105 LEU A N 1
ATOM 854 C CA . LEU A 1 105 ? 2.681 4.703 13.465 1.00 92.38 105 LEU A CA 1
ATOM 855 C C . LEU A 1 105 ? 2.017 3.854 12.367 1.00 92.38 105 LEU A C 1
ATOM 857 O O . LEU A 1 105 ? 1.217 4.341 11.573 1.00 92.38 105 LEU A O 1
ATOM 861 N N . TRP A 1 106 ? 2.388 2.578 12.312 1.00 94.06 106 TRP A N 1
ATOM 862 C CA . TRP A 1 106 ? 1.917 1.595 11.343 1.00 94.06 106 TRP A CA 1
ATOM 863 C C . TRP A 1 106 ? 1.664 0.263 12.044 1.00 94.06 106 TRP A C 1
ATOM 865 O O . TRP A 1 106 ? 2.382 -0.104 12.975 1.00 94.06 106 TRP A O 1
ATOM 875 N N . GLN A 1 107 ? 0.666 -0.478 11.569 1.00 94.19 107 GLN A N 1
ATOM 876 C CA . GLN A 1 107 ? 0.393 -1.848 11.991 1.00 94.19 107 GLN A CA 1
ATOM 877 C C . GLN A 1 107 ? 0.321 -2.779 10.782 1.00 94.19 107 GLN A C 1
ATOM 879 O O . GLN A 1 107 ? -0.140 -2.360 9.715 1.00 94.19 107 GLN A O 1
ATOM 884 N N . PRO A 1 108 ? 0.719 -4.048 10.947 1.00 94.94 108 PRO A N 1
ATOM 885 C CA . PRO A 1 108 ? 0.503 -5.047 9.919 1.00 94.94 108 PRO A CA 1
ATOM 886 C C . PRO A 1 108 ? -0.995 -5.313 9.755 1.00 94.94 108 PRO A C 1
ATOM 888 O O . PRO A 1 108 ? -1.685 -5.652 10.714 1.00 94.94 108 PRO A O 1
ATOM 891 N N . ILE A 1 109 ? -1.482 -5.192 8.522 1.00 97.44 109 ILE A N 1
ATOM 892 C CA . ILE A 1 109 ? -2.812 -5.650 8.114 1.00 97.44 109 ILE A CA 1
ATOM 893 C C . ILE A 1 109 ? -2.612 -6.670 6.985 1.00 97.44 109 ILE A C 1
ATOM 895 O O . ILE A 1 109 ? -1.868 -6.370 6.045 1.00 97.44 109 ILE A O 1
ATOM 899 N N . PRO A 1 110 ? -3.216 -7.872 7.066 1.00 97.88 110 PRO A N 1
ATOM 900 C CA . PRO A 1 110 ? -3.047 -8.903 6.048 1.00 97.88 110 PRO A CA 1
ATOM 901 C C . PRO A 1 110 ? -3.493 -8.442 4.655 1.00 97.88 110 PRO A C 1
ATOM 903 O O . PRO A 1 110 ? -4.572 -7.876 4.491 1.00 97.88 110 PRO A O 1
ATOM 906 N N . VAL A 1 111 ? -2.664 -8.736 3.651 1.00 98.06 111 VAL A N 1
ATOM 907 C CA . VAL A 1 111 ? -3.001 -8.633 2.226 1.00 98.06 111 VAL A CA 1
ATOM 908 C C . VAL A 1 111 ? -2.864 -10.030 1.643 1.00 98.06 111 VAL A C 1
ATOM 910 O O . VAL A 1 111 ? -1.770 -10.593 1.623 1.00 98.06 111 VAL A O 1
ATOM 913 N N . HIS A 1 112 ? -3.979 -10.607 1.212 1.00 96.94 112 HIS A N 1
ATOM 914 C CA . HIS A 1 112 ? -4.005 -11.935 0.619 1.00 96.94 112 HIS A CA 1
ATOM 915 C C . HIS A 1 112 ? -3.622 -11.864 -0.858 1.00 96.94 112 HIS A C 1
ATOM 917 O O . HIS A 1 112 ? -3.924 -10.894 -1.550 1.00 96.94 112 HIS A O 1
ATOM 923 N N . THR A 1 113 ? -2.967 -12.908 -1.345 1.00 95.25 113 THR A N 1
ATOM 924 C CA . THR A 1 113 ? -2.611 -13.054 -2.754 1.00 95.25 113 THR A CA 1
ATOM 925 C C . THR A 1 113 ? -2.778 -14.505 -3.169 1.00 95.25 113 THR A C 1
ATOM 927 O O . THR A 1 113 ? -2.772 -15.411 -2.330 1.00 95.25 113 THR A O 1
ATOM 930 N N . VAL A 1 114 ? -2.943 -14.716 -4.465 1.00 92.12 114 VAL A N 1
ATOM 931 C CA . VAL A 1 114 ? -2.970 -16.029 -5.100 1.00 92.12 114 VAL A CA 1
ATOM 932 C C . VAL A 1 114 ? -1.962 -15.976 -6.245 1.00 92.12 114 VAL A C 1
ATOM 934 O O . VAL A 1 114 ? -1.945 -14.972 -6.959 1.00 92.12 114 VAL A O 1
ATOM 937 N N . PRO A 1 115 ? -1.137 -17.021 -6.458 1.00 88.25 115 PRO A N 1
ATOM 938 C CA . PRO A 1 115 ? -0.207 -17.046 -7.581 1.00 88.25 115 PRO A CA 1
ATOM 939 C C . PRO A 1 115 ? -0.911 -16.708 -8.897 1.00 88.25 115 PRO A C 1
ATOM 941 O O . PRO A 1 115 ? -2.004 -17.218 -9.149 1.00 88.25 115 PRO A O 1
ATOM 944 N N . VAL A 1 116 ? -0.271 -15.908 -9.757 1.00 80.88 116 VAL A N 1
ATOM 945 C CA . VAL A 1 116 ? -0.867 -15.385 -11.009 1.00 80.88 116 VAL A CA 1
ATOM 946 C C . VAL A 1 116 ? -1.521 -16.483 -11.858 1.00 80.88 116 VAL A C 1
ATOM 948 O O . VAL A 1 116 ? -2.597 -16.283 -12.410 1.00 80.88 116 VAL A O 1
ATOM 951 N N . SER A 1 117 ? -0.916 -17.673 -11.920 1.00 80.75 117 SER A N 1
ATOM 952 C CA . SER A 1 117 ? -1.432 -18.828 -12.675 1.00 80.75 117 SER A CA 1
ATOM 953 C C . SER A 1 117 ? -2.758 -19.397 -12.154 1.00 80.75 117 SER A C 1
ATOM 955 O O . SER A 1 117 ? -3.433 -20.135 -12.869 1.00 80.75 117 SER A O 1
ATOM 957 N N . HIS A 1 118 ? -3.130 -19.074 -10.917 1.00 77.19 118 HIS A N 1
ATOM 958 C CA . HIS A 1 118 ? -4.331 -19.549 -10.233 1.00 77.19 118 HIS A CA 1
ATOM 959 C C . HIS A 1 118 ? -5.314 -18.414 -9.913 1.00 77.19 118 HIS A C 1
ATOM 961 O O . HIS A 1 118 ? -6.408 -18.684 -9.407 1.00 77.19 118 HIS A O 1
ATOM 967 N N . ASP A 1 119 ? -4.957 -17.161 -10.203 1.00 78.12 119 ASP A N 1
ATOM 968 C CA . ASP A 1 119 ? -5.812 -16.013 -9.932 1.00 78.12 119 ASP A CA 1
ATOM 969 C C . ASP A 1 119 ? -6.883 -15.865 -11.021 1.00 78.12 119 ASP A C 1
ATOM 971 O O . ASP A 1 119 ? -6.615 -15.453 -12.146 1.00 78.12 119 ASP A O 1
ATOM 975 N N . LYS A 1 120 ? -8.123 -16.220 -10.670 1.00 77.00 120 LYS A N 1
ATOM 976 C CA . LYS A 1 120 ? -9.304 -16.098 -11.543 1.00 77.00 120 LYS A CA 1
ATOM 977 C C . LYS A 1 120 ? -10.142 -14.849 -11.255 1.00 77.00 120 LYS A C 1
ATOM 979 O O . LYS A 1 120 ? -11.200 -14.684 -11.857 1.00 77.00 120 LYS A O 1
ATOM 984 N N . VAL A 1 121 ? -9.732 -14.035 -10.282 1.00 75.38 121 VAL A N 1
ATOM 985 C CA . VAL A 1 121 ? -10.535 -12.928 -9.743 1.00 75.38 121 VAL A CA 1
ATOM 986 C C . VAL A 1 121 ? -9.952 -11.584 -10.158 1.00 75.38 121 VAL A C 1
ATOM 988 O O . VAL A 1 121 ? -10.703 -10.706 -10.576 1.00 75.38 121 VAL A O 1
ATOM 991 N N . THR A 1 122 ? -8.633 -11.412 -10.044 1.00 74.06 122 THR A N 1
ATOM 992 C CA . THR A 1 122 ? -7.975 -10.114 -10.255 1.00 74.06 122 THR A CA 1
ATOM 993 C C . THR A 1 122 ? -7.065 -10.069 -11.480 1.00 74.06 122 THR A C 1
ATOM 995 O O . THR A 1 122 ? -6.780 -8.984 -11.987 1.00 74.06 122 THR A O 1
ATOM 998 N N . VAL A 1 123 ? -6.697 -11.230 -12.029 1.00 70.50 123 VAL A N 1
ATOM 999 C CA . VAL A 1 123 ? -6.016 -11.346 -13.323 1.00 70.50 123 VAL A CA 1
ATOM 1000 C C . VAL A 1 123 ? -7.053 -11.740 -14.382 1.00 70.50 123 VAL A C 1
ATOM 1002 O O . VAL A 1 123 ? -7.723 -12.762 -14.221 1.00 70.50 123 VAL A O 1
ATOM 1005 N N . PRO A 1 124 ? -7.232 -10.961 -15.467 1.00 57.88 124 PRO A N 1
ATOM 1006 C CA . PRO A 1 124 ? -8.065 -11.391 -16.582 1.00 57.88 124 PRO A CA 1
ATOM 1007 C C . PRO A 1 124 ? -7.515 -12.709 -17.120 1.00 57.88 124 PRO A C 1
ATOM 1009 O O . PRO A 1 124 ? -6.306 -12.817 -17.327 1.00 57.88 124 PRO A O 1
ATOM 1012 N N . SER A 1 125 ? -8.375 -13.696 -17.379 1.00 53.66 125 SER A N 1
ATOM 1013 C CA . SER A 1 125 ? -7.967 -14.882 -18.129 1.00 53.66 125 SER A CA 1
ATOM 1014 C C . SER A 1 125 ? -7.366 -14.406 -19.448 1.00 53.66 125 SER A C 1
ATOM 1016 O O . SER A 1 125 ? -8.098 -13.930 -20.319 1.00 53.66 125 SER A O 1
ATOM 1018 N N . LEU A 1 126 ? -6.040 -14.475 -19.572 1.00 50.25 126 LEU A N 1
ATOM 1019 C CA . LEU A 1 126 ? -5.366 -14.276 -20.843 1.00 50.25 126 LEU A CA 1
ATOM 1020 C C . LEU A 1 126 ? -5.945 -15.346 -21.763 1.00 50.25 126 LEU A C 1
ATOM 1022 O O . LEU A 1 126 ? -5.691 -16.536 -21.575 1.00 50.25 126 LEU A O 1
ATOM 1026 N N . GLY A 1 127 ? -6.809 -14.931 -22.690 1.00 41.84 127 GLY A N 1
ATOM 1027 C CA . GLY A 1 127 ? -7.207 -15.789 -23.790 1.00 41.84 127 GLY A CA 1
ATOM 1028 C C . GLY A 1 127 ? -5.923 -16.282 -24.438 1.00 41.84 127 GLY A C 1
ATOM 1029 O O . GLY A 1 127 ? -5.034 -15.484 -24.731 1.00 41.84 127 GLY A O 1
ATOM 1030 N N . SER A 1 128 ? -5.798 -17.597 -24.571 1.00 36.19 128 SER A N 1
ATOM 1031 C CA . SER A 1 128 ? -4.713 -18.225 -25.309 1.00 36.19 128 SER A CA 1
ATOM 1032 C C . SER A 1 128 ? -4.709 -17.654 -26.727 1.00 36.19 128 SER A C 1
ATOM 1034 O O . SER A 1 128 ? -5.604 -17.972 -27.515 1.00 36.19 128 SER A O 1
ATOM 1036 N N . HIS A 1 129 ? -3.748 -16.777 -27.003 1.00 36.81 129 HIS A N 1
ATOM 1037 C CA . HIS A 1 129 ? -3.330 -16.411 -28.349 1.00 36.81 129 HIS A CA 1
ATOM 1038 C C . HIS A 1 129 ? -2.163 -17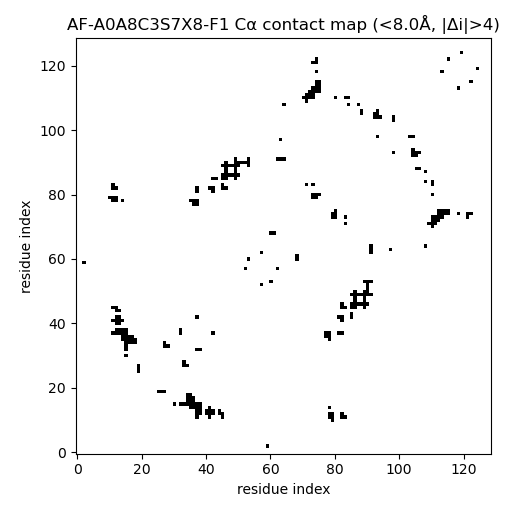.305 -28.748 1.00 36.81 129 HIS A C 1
ATOM 1040 O O . HIS A 1 129 ? -1.269 -17.506 -27.894 1.00 36.81 129 HIS A O 1
#

Sequence (129 aa):
MEFNLFCQVFRHGDHTPCESFPTDKHKKSAWQQGFGQLTKLGIQQQYELGQYMRKRYKHFLSTVYNQFEIYVQSTDADPTLMSAQASLAGLYPLAGNQVWNPKILWQPIPVHTVPVSHDKVTVPSLGSH

Radius of gyration: 17.41 Å; Cα contacts (8 Å, |Δi|>4): 158; chains: 1; bounding box: 50×29×52 Å

Mean predicted aligned error: 5.68 Å

Secondary structure (DSSP, 8-state):
--------------B--S---TT-SS-GGGSTT-TT-B-HHHHHHHHHHHHHHHHHTTTTS-SS--TTT---EEESSHHHHHHHHHHHHHHS---GGG-S-TT--------EEE-GGG-SSSS------

pLDDT: mean 90.04, std 12.46, range [36.19, 98.75]

Foldseek 3Di:
DDDPDDDDDDDQFDFAAQDDDPPDPCAQVVDPVGHPAQDPRRLVVLLVLLLVCCVVCVVPDDLADDPVRDDAEFEPGRRGVSSSQSSVCNNHFDDDPRCPDPVDRHDDDDYHYDHQVPDPDHHPPPDDD

Nearest PDB structures (foldseek):
  1nd5-assembly1_B  TM=9.763E-01  e=3.836E-14  Homo sapiens
  1rpt-assembly1_A-2  TM=9.730E-01  e=2.815E-13  Rattus norvegicus
  8xj4-assembly1_A  TM=9.487E-01  e=1.482E-12  Homo sapiens
  4e3w-assembly1_B  TM=8.143E-01  e=2.166E-07  Francisella tularensis subsp. holarctica LVS
  3it1-assembly1_A  TM=8.201E-01  e=7.656E-07  Francisella tularensis subsp. holarctica LVS

InterPro domains:
  IPR000560 Histidine phosphatase superfamily, clade-2 [PF00328] (20-119)
  IPR000560 Histidine phosphatase superfamily, clade-2 [cd07061] (9-121)
  IPR029033 Histidine phosphatase superfamily [G3DSA:3.40.50.1240] (4-127)
  IPR029033 Histidine phosphatase superfamily [SSF53254] (9-124)
  IPR050645 Histidine Acid Phosphatase [PTHR11567] (9-119)